Protein AF-A0A9N9WGA9-F1 (afdb_monomer_lite)

Sequence (135 aa):
MRETSQNHHNQNCAASVAQVKDRLATGAPFCASVHGLLTHLDLDEVDNITDQNEELRVRFADHTGELNARIPINVLEDALGCTAVELKAMSPETRAAVRWRVLLEQCSAKLAGTSPRLLVLTLRRASPADPIPLY

Structure (mmCIF, N/CA/C/O backbone):
data_AF-A0A9N9WGA9-F1
#
_entry.id   AF-A0A9N9WGA9-F1
#
loop_
_atom_site.group_PDB
_atom_site.id
_atom_site.type_symbol
_atom_site.label_atom_id
_atom_site.label_alt_id
_atom_site.label_comp_id
_atom_site.label_asym_id
_atom_site.label_entity_id
_atom_site.label_seq_id
_atom_site.pdbx_PDB_ins_code
_atom_site.Cartn_x
_atom_site.Cartn_y
_atom_site.Cartn_z
_atom_site.occupancy
_atom_site.B_iso_or_equiv
_atom_site.auth_seq_id
_atom_site.auth_comp_id
_atom_site.auth_asym_id
_atom_site.auth_atom_id
_atom_site.pdbx_PDB_model_num
ATOM 1 N N . MET A 1 1 ? 23.273 -38.347 -19.770 1.00 38.25 1 MET A N 1
ATOM 2 C CA . MET A 1 1 ? 22.965 -37.151 -20.591 1.00 38.25 1 MET A CA 1
ATOM 3 C C . MET A 1 1 ? 22.084 -36.242 -19.752 1.00 38.25 1 MET A C 1
ATOM 5 O O . MET A 1 1 ? 21.356 -36.753 -18.919 1.00 38.25 1 MET A O 1
ATOM 9 N N . ARG A 1 2 ? 22.297 -34.932 -19.874 1.00 37.72 2 ARG A N 1
ATOM 10 C CA . ARG A 1 2 ? 22.175 -33.916 -18.814 1.00 37.72 2 ARG A CA 1
ATOM 11 C C . ARG A 1 2 ? 20.755 -33.735 -18.263 1.00 37.72 2 ARG A C 1
ATOM 13 O O . ARG A 1 2 ? 19.828 -33.509 -19.032 1.00 37.72 2 ARG A O 1
ATOM 20 N N . GLU A 1 3 ? 20.652 -33.734 -16.936 1.00 34.34 3 GLU A N 1
ATOM 21 C CA . GLU A 1 3 ? 19.565 -33.115 -16.178 1.00 34.34 3 GLU A CA 1
ATOM 22 C C . GLU A 1 3 ? 19.639 -31.594 -16.370 1.00 34.34 3 GLU A C 1
ATOM 24 O O . GLU A 1 3 ? 20.635 -30.954 -16.027 1.00 34.34 3 GLU A O 1
ATOM 29 N N . THR A 1 4 ? 18.604 -31.001 -16.957 1.00 38.75 4 THR A N 1
ATOM 30 C CA . THR A 1 4 ? 18.417 -29.548 -16.978 1.00 38.75 4 THR A CA 1
ATOM 31 C C . THR A 1 4 ? 17.608 -29.146 -15.755 1.00 38.75 4 THR A C 1
ATOM 33 O O . THR A 1 4 ? 16.396 -28.957 -15.834 1.00 38.75 4 THR A O 1
ATOM 36 N N . SER A 1 5 ? 18.289 -29.004 -14.620 1.00 40.44 5 SER A N 1
ATOM 37 C CA . SER A 1 5 ? 17.771 -28.242 -13.486 1.00 40.44 5 SER A CA 1
ATOM 38 C C . SER A 1 5 ? 17.687 -26.775 -13.904 1.00 40.44 5 SER A C 1
ATOM 40 O O . SER A 1 5 ? 18.681 -26.048 -13.884 1.00 40.44 5 SER A O 1
ATOM 42 N N . GLN A 1 6 ? 16.502 -26.335 -14.330 1.00 38.22 6 GLN A N 1
ATOM 43 C CA . GLN A 1 6 ? 16.169 -24.915 -14.402 1.00 38.22 6 GLN A CA 1
ATOM 44 C C . GLN A 1 6 ? 16.109 -24.382 -12.968 1.00 38.22 6 GLN A C 1
ATOM 46 O O . GLN A 1 6 ? 15.070 -24.382 -12.313 1.00 38.22 6 GLN A O 1
ATOM 51 N N . ASN A 1 7 ? 17.268 -23.955 -12.472 1.00 32.81 7 ASN A N 1
ATOM 52 C CA . ASN A 1 7 ? 17.379 -23.132 -11.282 1.00 32.81 7 ASN A CA 1
ATOM 53 C C . ASN A 1 7 ? 16.633 -21.822 -11.548 1.00 32.81 7 ASN A C 1
ATOM 55 O O . ASN A 1 7 ? 17.176 -20.902 -12.161 1.00 32.81 7 ASN A O 1
ATOM 59 N N . HIS A 1 8 ? 15.389 -21.733 -11.077 1.00 34.59 8 HIS A N 1
ATOM 60 C CA . HIS A 1 8 ? 14.761 -20.452 -10.797 1.00 34.59 8 HIS A CA 1
ATOM 61 C C . HIS A 1 8 ? 15.656 -19.734 -9.787 1.00 34.59 8 HIS A C 1
ATOM 63 O O . HIS A 1 8 ? 15.631 -20.024 -8.592 1.00 34.59 8 HIS A O 1
ATOM 69 N N . HIS A 1 9 ? 16.484 -18.817 -10.279 1.00 35.38 9 HIS A N 1
ATOM 70 C CA . HIS A 1 9 ? 17.163 -17.839 -9.450 1.00 35.38 9 HIS A CA 1
ATOM 71 C C . HIS A 1 9 ? 16.064 -16.921 -8.900 1.00 35.38 9 HIS A C 1
ATOM 73 O O . HIS A 1 9 ? 15.729 -15.894 -9.484 1.00 35.38 9 HIS A O 1
ATOM 79 N N . ASN A 1 10 ? 15.418 -17.356 -7.815 1.00 41.75 10 ASN A N 1
ATOM 80 C CA . ASN A 1 10 ? 14.513 -16.548 -7.013 1.00 41.75 10 ASN A CA 1
ATOM 81 C C . ASN A 1 10 ? 15.381 -15.530 -6.271 1.00 41.75 10 ASN A C 1
ATOM 83 O O . ASN A 1 10 ? 15.692 -15.670 -5.089 1.00 41.75 10 ASN A O 1
ATOM 87 N N . GLN A 1 11 ? 15.903 -14.570 -7.028 1.00 43.34 11 GLN A N 1
ATOM 88 C CA . GLN A 1 11 ? 16.657 -13.463 -6.489 1.00 43.34 11 GLN A CA 1
ATOM 89 C C . GLN A 1 11 ? 15.628 -12.620 -5.745 1.00 43.34 11 GLN A C 1
ATOM 91 O O . GLN A 1 11 ? 14.854 -11.881 -6.347 1.00 43.34 11 GLN A O 1
ATOM 96 N N . ASN A 1 12 ? 15.590 -12.814 -4.428 1.00 52.00 12 ASN A N 1
ATOM 97 C CA . ASN A 1 12 ? 14.761 -12.122 -3.443 1.00 52.00 12 ASN A CA 1
ATOM 98 C C . ASN A 1 12 ? 14.981 -10.593 -3.427 1.00 52.00 12 ASN A C 1
ATOM 100 O O . ASN A 1 12 ? 14.734 -9.960 -2.413 1.00 52.00 12 ASN A O 1
ATOM 104 N N . CYS A 1 13 ? 15.476 -9.966 -4.489 1.00 66.62 13 CYS A N 1
ATOM 105 C CA . CYS A 1 13 ? 15.673 -8.528 -4.541 1.00 66.62 13 CYS A CA 1
ATOM 106 C C . CYS A 1 13 ? 14.311 -7.834 -4.623 1.00 66.62 13 CYS A C 1
ATOM 108 O O . CYS A 1 13 ? 13.487 -8.162 -5.482 1.00 66.62 13 CYS A O 1
ATOM 110 N N . ALA A 1 14 ? 14.072 -6.881 -3.721 1.00 81.81 14 ALA A N 1
ATOM 111 C CA . ALA A 1 14 ? 12.936 -5.988 -3.851 1.00 81.81 14 ALA A CA 1
ATOM 112 C C . ALA A 1 14 ? 13.049 -5.226 -5.181 1.00 81.81 14 ALA A C 1
ATOM 114 O O . ALA A 1 14 ? 14.110 -4.704 -5.522 1.00 81.81 14 ALA A O 1
ATOM 115 N N . ALA A 1 15 ? 11.959 -5.205 -5.939 1.00 89.56 15 ALA A N 1
ATOM 116 C CA . ALA A 1 15 ? 11.820 -4.401 -7.137 1.00 89.56 15 ALA A CA 1
ATOM 117 C C . ALA A 1 15 ? 11.490 -2.958 -6.748 1.00 89.56 15 ALA A C 1
ATOM 119 O O . ALA A 1 15 ? 10.776 -2.716 -5.769 1.00 89.56 15 ALA A O 1
ATOM 120 N N . SER A 1 16 ? 11.969 -2.008 -7.547 1.00 92.62 16 SER A N 1
ATOM 121 C CA . SER A 1 16 ? 11.534 -0.620 -7.428 1.00 92.62 16 SER A CA 1
ATOM 122 C C . SER A 1 16 ? 10.098 -0.441 -7.921 1.00 92.62 16 SER A C 1
ATOM 124 O O . SER A 1 16 ? 9.585 -1.235 -8.719 1.00 92.62 16 SER A O 1
ATOM 126 N N . VAL A 1 17 ? 9.440 0.636 -7.494 1.00 94.12 17 VAL A N 1
ATOM 127 C CA . VAL A 1 17 ? 8.102 0.993 -7.984 1.00 94.12 17 VAL A CA 1
ATOM 128 C C . VAL A 1 17 ? 8.087 1.145 -9.507 1.00 94.12 17 VAL A C 1
ATOM 130 O O . VAL A 1 17 ? 7.153 0.662 -10.152 1.00 94.12 17 VAL A O 1
ATOM 133 N N . ALA A 1 18 ? 9.115 1.758 -10.099 1.00 94.31 18 ALA A N 1
ATOM 134 C CA . ALA A 1 18 ? 9.238 1.882 -11.551 1.00 94.31 18 ALA A CA 1
ATOM 135 C C . ALA A 1 18 ? 9.281 0.509 -12.245 1.00 94.31 18 ALA A C 1
ATOM 137 O O . ALA A 1 18 ? 8.495 0.263 -13.156 1.00 94.31 18 ALA A O 1
ATOM 138 N N . GLN A 1 19 ? 10.092 -0.431 -11.748 1.00 93.94 19 GLN A N 1
ATOM 139 C CA . GLN A 1 19 ? 10.162 -1.786 -12.308 1.00 93.94 19 GLN A CA 1
ATOM 140 C C . GLN A 1 19 ? 8.821 -2.525 -12.215 1.00 93.94 19 GLN A C 1
ATOM 142 O O . GLN A 1 19 ? 8.448 -3.261 -13.130 1.00 93.94 19 GLN A O 1
ATOM 147 N N . VAL A 1 20 ? 8.079 -2.348 -11.117 1.00 94.69 20 VAL A N 1
ATOM 148 C CA . VAL A 1 20 ? 6.746 -2.951 -10.973 1.00 94.69 20 VAL A CA 1
ATOM 149 C C . VAL A 1 20 ? 5.751 -2.339 -11.958 1.00 94.69 20 VAL A C 1
ATOM 151 O O . VAL A 1 20 ? 4.961 -3.078 -12.546 1.00 94.69 20 VAL A O 1
ATOM 154 N N . LYS A 1 21 ? 5.799 -1.022 -12.186 1.00 94.62 21 LYS A N 1
ATOM 155 C CA . LYS A 1 21 ? 4.969 -0.358 -13.203 1.00 94.62 21 LYS A CA 1
ATOM 156 C C . LYS A 1 21 ? 5.273 -0.852 -14.608 1.00 94.62 21 LYS A C 1
ATOM 158 O O . LYS A 1 21 ? 4.335 -1.160 -15.338 1.00 94.62 21 LYS A O 1
ATOM 163 N N . ASP A 1 22 ? 6.549 -0.978 -14.957 1.00 94.25 22 ASP A N 1
ATOM 164 C CA . ASP A 1 22 ? 6.966 -1.474 -16.269 1.00 94.25 22 ASP A CA 1
ATOM 165 C C . ASP A 1 22 ? 6.449 -2.897 -16.494 1.00 94.25 22 ASP A C 1
ATOM 167 O O . ASP A 1 22 ? 5.837 -3.185 -17.522 1.00 94.25 22 ASP A O 1
ATOM 171 N N . ARG A 1 23 ? 6.596 -3.775 -15.491 1.00 93.94 23 ARG A N 1
ATOM 172 C CA . ARG A 1 23 ? 6.034 -5.135 -15.526 1.00 93.94 23 ARG A CA 1
ATOM 173 C C . ARG A 1 23 ? 4.516 -5.120 -15.664 1.00 93.94 23 ARG A C 1
ATOM 175 O O . ARG A 1 23 ? 3.983 -5.867 -16.480 1.00 93.94 23 ARG A O 1
ATOM 182 N N . LEU A 1 24 ? 3.816 -4.258 -14.928 1.00 93.88 24 LEU A N 1
ATOM 183 C CA . LEU A 1 24 ? 2.363 -4.127 -15.039 1.00 93.88 24 LEU A CA 1
ATOM 184 C C . LEU A 1 24 ? 1.935 -3.678 -16.441 1.00 93.88 24 LEU A C 1
ATOM 186 O O . LEU A 1 24 ? 0.957 -4.204 -16.968 1.00 93.88 24 LEU A O 1
ATOM 190 N N . ALA A 1 25 ? 2.690 -2.779 -17.074 1.00 93.62 25 ALA A N 1
ATOM 191 C CA . ALA A 1 25 ? 2.435 -2.334 -18.441 1.00 93.62 25 ALA A CA 1
ATOM 192 C C . ALA A 1 25 ? 2.598 -3.457 -19.482 1.00 93.62 25 ALA A C 1
ATOM 194 O O . ALA A 1 25 ? 1.931 -3.417 -20.514 1.00 93.62 25 ALA A O 1
ATOM 195 N N . THR A 1 26 ? 3.410 -4.489 -19.209 1.00 92.88 26 THR A N 1
ATOM 196 C CA . THR A 1 26 ? 3.525 -5.662 -20.103 1.00 92.88 26 THR A CA 1
ATOM 197 C C . THR A 1 26 ? 2.252 -6.510 -20.167 1.00 92.88 26 THR A C 1
ATOM 199 O O . THR A 1 26 ? 2.077 -7.281 -21.106 1.00 92.88 26 THR A O 1
ATOM 202 N N . GLY A 1 27 ? 1.371 -6.406 -19.165 1.00 89.56 27 GLY A N 1
ATOM 203 C CA . GLY A 1 27 ? 0.131 -7.179 -19.078 1.00 89.56 27 GLY A CA 1
ATOM 204 C C . GLY A 1 27 ? 0.291 -8.638 -18.636 1.00 89.56 27 GLY A C 1
ATOM 205 O O . GLY A 1 27 ? -0.708 -9.264 -18.285 1.00 89.56 27 GLY A O 1
ATOM 206 N N . ALA A 1 28 ? 1.511 -9.181 -18.592 1.00 91.94 28 ALA A N 1
ATOM 207 C CA . ALA A 1 28 ? 1.751 -10.541 -18.121 1.00 91.94 28 ALA A CA 1
ATOM 208 C C . ALA A 1 28 ? 1.564 -10.646 -16.593 1.00 91.94 28 ALA A C 1
ATOM 210 O O . ALA A 1 28 ? 1.974 -9.732 -15.874 1.00 91.94 28 ALA A O 1
ATOM 211 N N . PRO A 1 29 ? 0.990 -11.745 -16.067 1.00 94.75 29 PRO A N 1
ATOM 212 C CA . PRO A 1 29 ? 0.939 -11.983 -14.630 1.00 94.75 29 PRO A CA 1
ATOM 213 C C . PRO A 1 29 ? 2.339 -12.085 -14.018 1.00 94.75 29 PRO A C 1
ATOM 215 O O . PRO A 1 29 ? 3.219 -12.748 -14.570 1.00 94.75 29 PRO A O 1
ATOM 218 N N . PHE A 1 30 ? 2.546 -11.469 -12.857 1.00 94.69 30 PHE A N 1
ATOM 219 C CA . PHE A 1 30 ? 3.822 -11.538 -12.146 1.00 94.69 30 PHE A CA 1
ATOM 220 C C . PHE A 1 30 ? 3.649 -11.446 -10.632 1.00 94.69 30 PHE A C 1
ATOM 222 O O . PHE A 1 30 ? 2.634 -10.968 -10.124 1.00 94.69 30 PHE A O 1
ATOM 229 N N . CYS A 1 31 ? 4.697 -11.844 -9.916 1.00 95.06 31 CYS A N 1
ATOM 230 C CA . CYS A 1 31 ? 4.875 -11.520 -8.508 1.00 95.06 31 CYS A CA 1
ATOM 231 C C . CYS A 1 31 ? 6.110 -10.634 -8.334 1.00 95.06 31 CYS A C 1
ATOM 233 O O . CYS A 1 31 ? 7.100 -10.773 -9.057 1.00 95.06 31 CYS A O 1
ATOM 235 N N . ALA A 1 32 ? 6.054 -9.713 -7.379 1.00 93.38 32 ALA A N 1
ATOM 236 C CA . ALA A 1 32 ? 7.180 -8.864 -7.015 1.00 93.38 32 ALA A CA 1
ATOM 237 C C . ALA A 1 32 ? 7.155 -8.571 -5.517 1.00 93.38 32 ALA A C 1
ATOM 239 O O . ALA A 1 32 ? 6.089 -8.524 -4.910 1.00 93.38 32 ALA A O 1
ATOM 240 N N . SER A 1 33 ? 8.323 -8.340 -4.933 1.00 93.06 33 SER A N 1
ATOM 241 C CA . SER A 1 33 ? 8.433 -7.736 -3.606 1.00 93.06 33 SER A CA 1
ATOM 242 C C . SER A 1 33 ? 8.811 -6.273 -3.786 1.00 93.06 33 SER A C 1
ATOM 244 O O . SER A 1 33 ? 9.669 -5.986 -4.612 1.00 93.06 33 SER A O 1
ATOM 246 N N . VAL A 1 34 ? 8.205 -5.362 -3.033 1.00 91.94 34 VAL A N 1
ATOM 247 C CA . VAL A 1 34 ? 8.560 -3.938 -3.009 1.00 91.94 34 VAL A CA 1
ATOM 248 C C . VAL A 1 34 ? 8.952 -3.567 -1.591 1.00 91.94 34 VAL A C 1
ATOM 250 O O . VAL A 1 34 ? 8.266 -3.931 -0.636 1.00 91.94 34 VAL A O 1
ATOM 253 N N . HIS A 1 35 ? 10.045 -2.821 -1.471 1.00 92.00 35 HIS A N 1
ATOM 254 C CA . HIS A 1 35 ? 10.434 -2.145 -0.241 1.00 92.00 35 HIS A CA 1
ATOM 255 C C . HIS A 1 35 ? 10.179 -0.655 -0.442 1.00 92.00 35 HIS A C 1
ATOM 257 O O . HIS A 1 35 ? 10.755 -0.047 -1.340 1.00 92.00 35 HIS A O 1
ATOM 263 N N . GLY A 1 36 ? 9.305 -0.063 0.364 1.00 92.19 36 GLY A N 1
ATOM 264 C CA . GLY A 1 36 ? 8.909 1.332 0.188 1.00 92.19 36 GLY A CA 1
ATOM 265 C C . GLY A 1 36 ? 8.131 1.878 1.374 1.00 92.19 36 GLY A C 1
ATOM 266 O O . GLY A 1 36 ? 7.986 1.218 2.398 1.00 92.19 36 GLY A O 1
ATOM 267 N N . LEU A 1 37 ? 7.632 3.097 1.245 1.00 94.62 37 LEU A N 1
ATOM 268 C CA . LEU A 1 37 ? 6.763 3.744 2.219 1.00 94.62 37 LEU A CA 1
ATOM 269 C C . LEU A 1 37 ? 5.304 3.452 1.889 1.00 94.62 37 LEU A C 1
ATOM 271 O O . LEU A 1 37 ? 4.901 3.579 0.733 1.00 94.62 37 LEU A O 1
ATOM 275 N N . LEU A 1 38 ? 4.494 3.135 2.897 1.00 95.06 38 LEU A N 1
ATOM 276 C CA . LEU A 1 38 ? 3.040 3.164 2.752 1.00 95.06 38 LEU A CA 1
ATOM 277 C C . LEU A 1 38 ? 2.574 4.624 2.836 1.00 95.06 38 LEU A C 1
ATOM 279 O O . LEU A 1 38 ? 2.605 5.231 3.903 1.00 95.06 38 LEU A O 1
ATOM 283 N N . THR A 1 39 ? 2.169 5.215 1.715 1.00 95.38 39 THR A N 1
ATOM 284 C CA . THR A 1 39 ? 1.784 6.637 1.638 1.00 95.38 39 THR A CA 1
ATOM 285 C C . THR A 1 39 ? 0.278 6.859 1.671 1.00 95.38 39 THR A C 1
ATOM 287 O O . THR A 1 39 ? -0.173 7.969 1.942 1.00 95.38 39 THR A O 1
ATOM 290 N N . HIS A 1 40 ? -0.511 5.811 1.433 1.00 95.44 40 HIS A N 1
ATOM 291 C CA . HIS A 1 40 ? -1.966 5.860 1.527 1.00 95.44 40 HIS A CA 1
ATOM 292 C C . HIS A 1 40 ? -2.531 4.524 2.002 1.00 95.44 40 HIS A C 1
ATOM 294 O O . HIS A 1 40 ? -2.130 3.471 1.502 1.00 95.44 40 HIS A O 1
ATOM 300 N N . LEU A 1 41 ? -3.517 4.588 2.895 1.00 94.25 41 LEU A N 1
ATOM 301 C CA . LEU A 1 41 ? -4.335 3.462 3.334 1.00 94.25 41 LEU A CA 1
ATOM 302 C C . LEU A 1 41 ? -5.755 3.967 3.612 1.00 94.25 41 LEU A C 1
ATOM 304 O O . LEU A 1 41 ? -5.959 4.789 4.509 1.00 94.25 41 LEU A O 1
ATOM 308 N N . ASP A 1 42 ? -6.716 3.480 2.833 1.00 91.06 42 ASP A N 1
ATOM 309 C CA . ASP A 1 42 ? -8.103 3.945 2.865 1.00 91.06 42 ASP A CA 1
ATOM 310 C C . ASP A 1 42 ? -8.937 3.254 3.956 1.00 91.06 42 ASP A C 1
ATOM 312 O O . ASP A 1 42 ? -9.823 2.455 3.671 1.00 91.06 42 ASP A O 1
ATOM 316 N N . LEU A 1 43 ? -8.624 3.514 5.232 1.00 89.56 43 LEU A N 1
ATOM 317 C CA . LEU A 1 43 ? -9.396 2.945 6.349 1.00 89.56 43 LEU A CA 1
ATOM 318 C C . LEU A 1 43 ? -10.810 3.528 6.480 1.00 89.56 43 LEU A C 1
ATOM 320 O O . LEU A 1 43 ? -11.598 3.007 7.263 1.00 89.56 43 LEU A O 1
ATOM 324 N N . ASP A 1 44 ? -11.144 4.591 5.753 1.00 85.56 44 ASP A N 1
ATOM 325 C CA . ASP A 1 44 ? -12.480 5.188 5.805 1.00 85.56 44 ASP A CA 1
ATOM 326 C C . ASP A 1 44 ? -13.495 4.338 5.017 1.00 85.56 44 ASP A C 1
ATOM 328 O O . ASP A 1 44 ? -14.672 4.284 5.368 1.00 85.56 44 ASP A O 1
ATOM 332 N N . GLU A 1 45 ? -13.028 3.566 4.030 1.00 86.62 45 GLU A N 1
ATOM 333 C 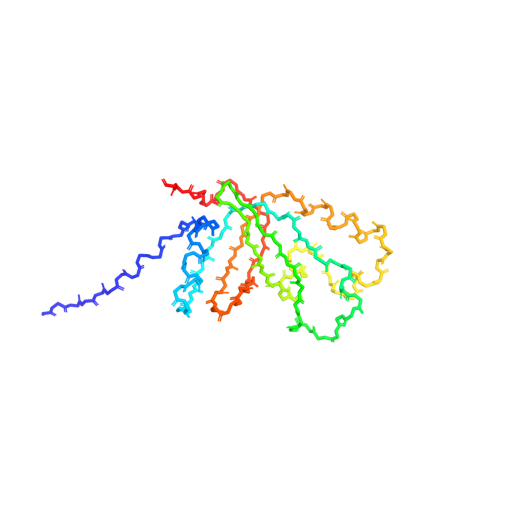CA . GLU A 1 45 ? -13.829 2.553 3.334 1.00 86.62 45 GLU A CA 1
ATOM 334 C C . GLU A 1 45 ? -14.111 1.302 4.197 1.00 86.62 45 GLU A C 1
ATOM 336 O O . GLU A 1 45 ? -14.912 0.459 3.789 1.00 86.62 45 GLU A O 1
ATOM 341 N N . 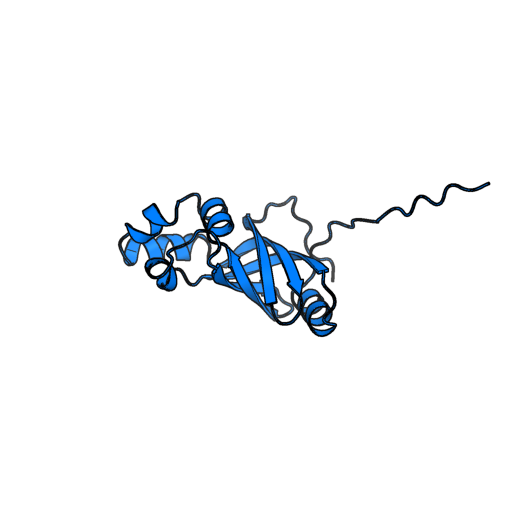VAL A 1 46 ? -13.517 1.171 5.399 1.00 86.81 46 VAL A N 1
ATOM 342 C CA . VAL A 1 46 ? -13.640 -0.052 6.218 1.00 86.81 46 VAL A CA 1
ATOM 343 C C . VAL A 1 46 ? -15.080 -0.344 6.642 1.00 86.81 46 VAL A C 1
ATOM 345 O O . VAL A 1 46 ? -15.482 -1.503 6.756 1.00 86.81 46 VAL A O 1
ATOM 348 N N . ASP A 1 47 ? -15.874 0.707 6.845 1.00 85.25 47 ASP A N 1
ATOM 349 C CA . ASP A 1 47 ? -17.258 0.602 7.304 1.00 85.25 47 ASP A CA 1
ATOM 350 C C . ASP A 1 47 ? -18.174 -0.014 6.227 1.00 85.25 47 ASP A C 1
ATOM 352 O O . ASP A 1 47 ? -19.210 -0.589 6.558 1.00 85.25 47 ASP A O 1
ATOM 356 N N . ASN A 1 48 ? -17.760 0.028 4.953 1.00 85.31 48 ASN A N 1
ATOM 357 C CA . ASN A 1 48 ? -18.505 -0.532 3.820 1.00 85.31 48 ASN A CA 1
ATOM 358 C C . ASN A 1 48 ? -18.208 -2.017 3.559 1.00 85.31 48 ASN A C 1
ATOM 360 O O . ASN A 1 48 ? -18.905 -2.638 2.761 1.00 85.31 48 ASN A O 1
ATOM 364 N N . ILE A 1 49 ? -17.194 -2.585 4.219 1.00 83.44 49 ILE A N 1
ATOM 365 C CA . ILE A 1 49 ? -16.774 -3.970 3.995 1.00 83.44 49 ILE A CA 1
ATOM 366 C C . ILE A 1 49 ? -17.820 -4.931 4.553 1.00 83.44 49 ILE A C 1
ATOM 368 O O . ILE A 1 49 ? -18.242 -4.812 5.702 1.00 83.44 49 ILE A O 1
ATOM 372 N N . THR A 1 50 ? -18.159 -5.965 3.805 1.00 82.50 50 THR A N 1
ATOM 373 C CA . THR A 1 50 ? -19.055 -7.053 4.217 1.00 82.50 50 THR A CA 1
ATOM 374 C C . THR A 1 50 ? -18.411 -8.437 4.117 1.00 82.50 50 THR A C 1
ATOM 376 O O . THR A 1 50 ? -18.798 -9.325 4.875 1.00 82.50 50 THR A O 1
ATOM 379 N N . ASP A 1 51 ? -17.395 -8.603 3.265 1.00 80.69 51 ASP A N 1
ATOM 380 C CA . ASP A 1 51 ? -16.670 -9.860 3.037 1.00 80.69 51 ASP A CA 1
ATOM 381 C C . ASP A 1 51 ? -15.150 -9.700 3.266 1.00 80.69 51 ASP A C 1
ATOM 383 O O . ASP A 1 51 ? -14.574 -8.641 3.021 1.00 80.69 51 ASP A O 1
ATOM 387 N N . GLN A 1 52 ? -14.472 -10.757 3.727 1.00 75.25 52 GLN A N 1
ATOM 388 C CA . GLN A 1 52 ? -13.017 -10.747 3.958 1.00 75.25 52 GLN A CA 1
ATOM 389 C C . GLN A 1 52 ? -12.186 -10.711 2.663 1.00 75.25 52 GLN A C 1
ATOM 391 O O . GLN A 1 52 ? -11.004 -10.369 2.705 1.00 75.25 52 GLN A O 1
ATOM 396 N N . ASN A 1 53 ? -12.793 -11.042 1.520 1.00 77.56 53 ASN A N 1
ATOM 397 C CA . ASN A 1 53 ? -12.187 -10.930 0.193 1.00 77.56 53 ASN A CA 1
ATOM 398 C C . ASN A 1 53 ? -12.322 -9.527 -0.408 1.00 77.56 53 ASN A C 1
ATOM 400 O O . ASN A 1 53 ? -11.825 -9.289 -1.512 1.00 77.56 53 ASN A O 1
ATOM 404 N N . GLU A 1 54 ? -13.010 -8.604 0.267 1.00 90.44 54 GLU A N 1
ATOM 405 C CA . GLU A 1 54 ? -12.995 -7.210 -0.151 1.00 90.44 54 GLU A CA 1
ATOM 406 C C . GLU A 1 54 ? -11.599 -6.613 0.009 1.00 90.44 54 GLU A C 1
ATOM 408 O O . GLU A 1 54 ? -10.699 -7.159 0.651 1.00 90.44 54 GLU A O 1
ATOM 413 N N . GLU A 1 55 ? -11.397 -5.479 -0.644 1.00 94.00 55 GLU A N 1
ATOM 414 C CA . GLU A 1 55 ? -10.089 -4.861 -0.735 1.00 94.00 55 GLU A CA 1
ATOM 415 C C . GLU A 1 55 ? -10.185 -3.372 -0.470 1.00 94.00 55 GLU A C 1
ATOM 417 O O . GLU A 1 55 ? -11.140 -2.718 -0.890 1.00 94.00 55 GLU A O 1
ATOM 422 N N . LEU A 1 56 ? -9.134 -2.816 0.119 1.00 94.69 56 LEU A N 1
ATOM 423 C CA . LEU A 1 56 ? -8.971 -1.378 0.286 1.00 94.69 56 LEU A CA 1
ATOM 424 C C . LEU A 1 56 ? -7.895 -0.836 -0.645 1.00 94.69 56 LEU A C 1
ATOM 426 O O . LEU A 1 56 ? -6.999 -1.549 -1.100 1.00 94.69 56 LEU A O 1
ATOM 430 N N . ARG A 1 57 ? -7.994 0.454 -0.972 1.00 95.12 57 ARG A N 1
ATOM 431 C CA . ARG A 1 57 ? -6.960 1.158 -1.739 1.00 95.12 57 ARG A CA 1
ATOM 432 C C . ARG A 1 57 ? -5.757 1.439 -0.847 1.00 95.12 57 ARG A C 1
ATOM 434 O O . ARG A 1 57 ? -5.874 2.067 0.205 1.00 95.12 57 ARG A O 1
ATOM 441 N N . VAL A 1 58 ? -4.584 1.056 -1.335 1.00 96.06 58 VAL A N 1
ATOM 442 C CA . VAL A 1 58 ? -3.299 1.420 -0.739 1.00 96.06 58 VAL A CA 1
ATOM 443 C C . VAL A 1 58 ? -2.373 2.016 -1.780 1.00 96.06 58 VAL A C 1
ATOM 445 O O . VAL A 1 58 ? -2.505 1.762 -2.981 1.00 96.06 58 VAL A O 1
ATOM 448 N N . ARG A 1 59 ? -1.419 2.812 -1.305 1.00 96.81 59 ARG A N 1
ATOM 449 C CA . ARG A 1 59 ? -0.361 3.361 -2.142 1.00 96.81 59 ARG A CA 1
ATOM 450 C C . ARG A 1 59 ? 0.985 3.172 -1.483 1.00 96.81 59 ARG A C 1
ATOM 452 O O . ARG A 1 59 ? 1.157 3.507 -0.313 1.00 96.81 59 ARG A O 1
ATOM 459 N N . PHE A 1 60 ? 1.919 2.663 -2.267 1.00 95.62 60 PHE A N 1
ATOM 460 C CA . PHE A 1 60 ? 3.319 2.563 -1.897 1.00 95.62 60 PHE A CA 1
ATOM 461 C C . PHE A 1 60 ? 4.112 3.634 -2.633 1.00 95.62 60 PHE A C 1
ATOM 463 O O . PHE A 1 60 ? 3.766 3.985 -3.760 1.00 95.62 60 PHE A O 1
ATOM 470 N N . ALA A 1 61 ? 5.182 4.130 -2.032 1.00 95.50 61 ALA A N 1
ATOM 471 C CA . ALA A 1 61 ? 6.133 4.990 -2.711 1.00 95.50 61 ALA A CA 1
ATOM 472 C C . ALA A 1 61 ? 7.563 4.574 -2.385 1.00 95.50 61 ALA A C 1
ATOM 474 O O . ALA A 1 61 ? 7.890 4.269 -1.241 1.00 95.50 61 ALA A O 1
ATOM 475 N N . ASP A 1 62 ? 8.423 4.608 -3.388 1.00 92.50 62 ASP A N 1
ATOM 476 C CA . ASP A 1 62 ? 9.866 4.667 -3.202 1.00 92.50 62 ASP A CA 1
ATOM 477 C C . ASP A 1 62 ? 10.398 5.894 -3.961 1.00 92.50 62 ASP A C 1
ATOM 479 O O . ASP A 1 62 ? 9.629 6.716 -4.467 1.00 92.50 62 ASP A O 1
ATOM 483 N N . HIS A 1 63 ? 11.714 6.053 -4.060 1.00 91.12 63 HIS A N 1
ATOM 484 C CA . HIS A 1 63 ? 12.281 7.196 -4.779 1.00 91.12 63 HIS A CA 1
ATOM 485 C C . HIS A 1 63 ? 12.119 7.129 -6.308 1.00 91.12 63 HIS A C 1
ATOM 487 O O . HIS A 1 63 ? 12.467 8.083 -6.998 1.00 91.12 63 HIS A O 1
ATOM 493 N N . THR A 1 64 ? 11.611 6.020 -6.848 1.00 93.94 64 THR A N 1
ATOM 494 C CA . THR A 1 64 ? 11.308 5.845 -8.276 1.00 93.94 64 THR A CA 1
ATOM 495 C C . THR A 1 64 ? 9.845 6.147 -8.610 1.00 93.94 64 THR A C 1
ATOM 497 O O . THR A 1 64 ? 9.483 6.218 -9.785 1.00 93.94 64 THR A O 1
ATOM 500 N N . GLY A 1 65 ? 8.996 6.375 -7.601 1.00 94.50 65 GLY A N 1
ATOM 501 C CA . GLY A 1 65 ? 7.646 6.910 -7.762 1.00 94.50 65 GLY A CA 1
ATOM 502 C C . GLY A 1 65 ? 6.609 6.240 -6.861 1.00 94.50 65 GLY A C 1
ATOM 503 O O . GLY A 1 65 ? 6.935 5.596 -5.870 1.00 94.50 65 GLY A O 1
ATOM 504 N N . GLU A 1 66 ? 5.331 6.384 -7.229 1.00 96.44 66 GLU A N 1
ATOM 505 C CA . GLU A 1 66 ? 4.191 5.856 -6.460 1.00 96.44 66 GLU A CA 1
ATOM 506 C C . GLU A 1 66 ? 3.471 4.696 -7.151 1.00 96.44 66 GLU A C 1
ATOM 508 O O . GLU A 1 66 ? 3.247 4.742 -8.359 1.00 96.44 66 GLU A O 1
ATOM 513 N N . LEU A 1 67 ? 3.022 3.702 -6.392 1.00 95.56 67 LEU A N 1
ATOM 514 C CA . LEU A 1 67 ? 2.325 2.514 -6.868 1.00 95.56 67 LEU A CA 1
ATOM 515 C C . LEU A 1 67 ? 0.970 2.370 -6.174 1.00 95.56 67 LEU A C 1
ATOM 517 O O . LEU A 1 67 ? 0.917 2.186 -4.960 1.00 95.56 67 LEU A O 1
ATOM 521 N N . ASN A 1 68 ? -0.119 2.410 -6.941 1.00 96.94 68 ASN A N 1
ATOM 522 C CA . ASN A 1 68 ? -1.448 2.083 -6.424 1.00 96.94 68 ASN A CA 1
ATOM 523 C C . ASN A 1 68 ? -1.645 0.565 -6.419 1.00 96.94 68 ASN A C 1
ATOM 525 O O . ASN A 1 68 ? -1.340 -0.105 -7.405 1.00 96.94 68 ASN A O 1
ATOM 529 N N . ALA A 1 69 ? -2.195 0.039 -5.330 1.00 96.75 69 ALA A N 1
ATOM 530 C CA . ALA A 1 69 ? -2.544 -1.366 -5.197 1.00 96.75 69 ALA A CA 1
ATOM 531 C C . ALA A 1 69 ? -3.825 -1.532 -4.369 1.00 96.75 69 ALA A C 1
ATOM 533 O O . ALA A 1 69 ? -4.389 -0.575 -3.826 1.00 96.75 69 ALA A O 1
ATOM 534 N N . ARG A 1 70 ? -4.296 -2.771 -4.303 1.00 96.50 70 ARG A N 1
ATOM 535 C CA . ARG A 1 70 ? -5.440 -3.187 -3.505 1.00 96.50 70 ARG A CA 1
ATOM 536 C C . ARG A 1 70 ? -4.975 -4.172 -2.441 1.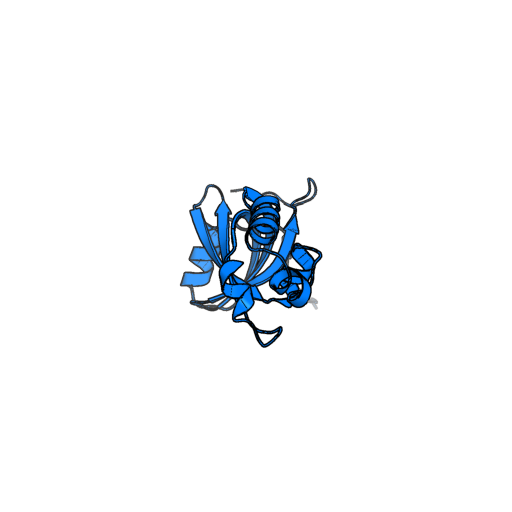00 96.50 70 ARG A C 1
ATOM 538 O O . ARG A 1 70 ? -4.245 -5.109 -2.759 1.00 96.50 70 ARG A O 1
ATOM 545 N N . ILE A 1 71 ? -5.348 -3.929 -1.190 1.00 95.81 71 ILE A N 1
ATOM 546 C CA . ILE A 1 71 ? -5.026 -4.806 -0.063 1.00 95.81 71 ILE A CA 1
ATOM 547 C C . ILE A 1 71 ? -6.286 -5.559 0.365 1.00 95.81 71 ILE A C 1
ATOM 549 O O . ILE A 1 71 ? -7.264 -4.905 0.725 1.00 95.81 71 ILE A O 1
ATOM 553 N N . PRO A 1 72 ? -6.294 -6.899 0.306 1.00 95.31 72 PRO A N 1
ATOM 554 C CA . PRO A 1 72 ? -7.360 -7.708 0.883 1.00 95.31 72 PRO A CA 1
ATOM 555 C C . PRO A 1 72 ? -7.488 -7.480 2.392 1.00 95.31 72 PRO A C 1
ATOM 557 O O . PRO A 1 72 ? -6.489 -7.210 3.065 1.00 95.31 72 PRO A O 1
ATOM 560 N N . ILE A 1 73 ? -8.699 -7.605 2.935 1.00 94.38 73 ILE A N 1
ATOM 561 C CA . ILE A 1 73 ? -8.947 -7.318 4.356 1.00 94.38 73 ILE A CA 1
ATOM 562 C C . ILE A 1 73 ? -8.168 -8.247 5.273 1.00 94.38 73 ILE A C 1
ATOM 564 O O . ILE A 1 73 ? -7.534 -7.761 6.201 1.00 94.38 73 ILE A O 1
ATOM 568 N N . ASN A 1 74 ? -8.119 -9.544 4.982 1.00 93.88 74 ASN A N 1
ATOM 569 C CA . ASN A 1 74 ? -7.325 -10.485 5.775 1.00 93.88 74 ASN A CA 1
ATOM 570 C C . ASN A 1 74 ? -5.834 -10.089 5.849 1.00 93.88 74 ASN A C 1
ATOM 572 O O . ASN A 1 74 ? -5.226 -10.136 6.913 1.00 93.88 74 ASN A O 1
ATOM 576 N N . VAL A 1 75 ? -5.251 -9.620 4.740 1.00 95.12 75 VAL A N 1
ATOM 577 C CA . VAL A 1 75 ? -3.856 -9.143 4.703 1.00 95.12 75 VAL A CA 1
ATOM 578 C C . VAL A 1 75 ? -3.687 -7.847 5.501 1.00 95.12 75 VAL A C 1
ATOM 580 O O . VAL A 1 75 ? -2.644 -7.627 6.119 1.00 95.12 75 VAL A O 1
ATOM 583 N N . LEU A 1 76 ? -4.694 -6.972 5.490 1.00 94.44 76 LEU A N 1
ATOM 584 C CA . LEU A 1 76 ? -4.703 -5.754 6.295 1.00 94.44 76 LEU A CA 1
ATOM 585 C C . LEU A 1 76 ? -4.791 -6.064 7.794 1.00 94.44 76 LEU A C 1
ATOM 587 O O . LEU A 1 76 ? -4.071 -5.445 8.577 1.00 94.44 76 LEU A O 1
ATOM 591 N N . GLU A 1 77 ? -5.648 -7.007 8.184 1.00 93.81 77 GLU A N 1
ATOM 592 C CA . GLU A 1 77 ? -5.812 -7.440 9.573 1.00 93.81 77 GLU A CA 1
ATOM 593 C C . GLU A 1 77 ? -4.488 -7.968 10.136 1.00 93.81 77 GLU A C 1
ATOM 595 O O . GLU A 1 77 ? -4.050 -7.524 11.200 1.00 93.81 77 GLU A O 1
ATOM 600 N N . ASP A 1 78 ? -3.800 -8.821 9.370 1.00 93.50 78 ASP A N 1
ATOM 601 C CA . ASP A 1 78 ? -2.468 -9.331 9.704 1.00 93.50 78 ASP A CA 1
ATOM 602 C C . ASP A 1 78 ? -1.436 -8.201 9.855 1.00 93.50 78 ASP A C 1
ATOM 604 O O . ASP A 1 78 ? -0.614 -8.210 10.774 1.00 93.50 78 ASP A O 1
ATOM 608 N N . ALA A 1 79 ? -1.473 -7.204 8.965 1.00 92.75 79 ALA A N 1
ATOM 609 C CA . ALA A 1 79 ? -0.527 -6.091 8.974 1.00 92.75 79 ALA A CA 1
ATOM 610 C C . ALA A 1 79 ? -0.742 -5.125 10.152 1.00 92.75 79 ALA A C 1
ATOM 612 O O . ALA A 1 79 ? 0.224 -4.564 10.676 1.00 92.75 79 ALA A O 1
ATOM 613 N N . LEU A 1 80 ? -1.997 -4.910 10.559 1.00 92.31 80 LEU A N 1
ATOM 614 C CA . LEU A 1 80 ? -2.358 -4.001 11.650 1.00 92.31 80 LEU A CA 1
ATOM 615 C C . LEU A 1 80 ? -2.405 -4.694 13.019 1.00 92.31 80 LEU A C 1
ATOM 617 O O . LEU A 1 80 ? -2.311 -4.014 14.045 1.00 92.31 80 LEU A O 1
ATOM 621 N N . GLY A 1 81 ? -2.540 -6.022 13.045 1.00 92.38 81 GLY A N 1
ATOM 622 C CA . GLY A 1 81 ? -2.757 -6.800 14.263 1.00 92.38 81 GLY A CA 1
ATOM 623 C C . GLY A 1 81 ? -4.133 -6.557 14.891 1.00 92.38 81 GLY A C 1
ATOM 624 O O . GLY A 1 81 ? -4.258 -6.607 16.112 1.00 92.38 81 GLY A O 1
ATOM 625 N N . CYS A 1 82 ? -5.140 -6.235 14.076 1.00 92.50 82 CYS A N 1
ATOM 626 C CA . CYS A 1 82 ? -6.523 -6.022 14.505 1.00 92.50 82 CYS A CA 1
ATOM 627 C C . CYS A 1 82 ? -7.490 -6.442 13.396 1.00 92.50 82 CYS A C 1
ATOM 629 O O . CYS A 1 82 ? -7.196 -6.275 12.216 1.00 92.50 82 CYS A O 1
ATOM 631 N N . THR A 1 83 ? -8.637 -6.984 13.779 1.00 92.75 83 THR A N 1
ATOM 632 C CA . THR A 1 83 ? -9.683 -7.451 12.866 1.00 92.75 83 THR A CA 1
ATOM 633 C C . THR A 1 83 ? -10.467 -6.287 12.252 1.00 92.75 83 THR A C 1
ATOM 635 O O . THR A 1 83 ? -10.550 -5.191 12.809 1.00 92.75 83 THR A O 1
ATOM 638 N N . ALA A 1 84 ? -11.139 -6.527 11.130 1.00 91.44 84 ALA A N 1
ATOM 639 C CA . ALA A 1 84 ? -12.042 -5.579 10.493 1.00 91.44 84 ALA A CA 1
ATOM 640 C C . ALA A 1 84 ? -13.222 -5.216 11.402 1.00 91.44 84 ALA A C 1
ATOM 642 O O . ALA A 1 84 ? -13.697 -4.084 11.376 1.00 91.44 84 ALA A O 1
ATOM 643 N N . VAL A 1 85 ? -13.682 -6.158 12.234 1.00 91.88 85 VAL A N 1
ATOM 644 C CA . VAL A 1 85 ? -14.726 -5.903 13.238 1.00 91.88 85 VAL A CA 1
ATOM 645 C C . VAL A 1 85 ? -14.227 -4.911 14.287 1.00 91.88 85 VAL A C 1
ATOM 647 O O . VAL A 1 85 ? -14.931 -3.953 14.602 1.00 91.88 85 VAL A O 1
ATOM 650 N N . GLU A 1 86 ? -12.999 -5.084 14.781 1.00 93.56 86 GLU A N 1
ATOM 651 C CA . GLU A 1 86 ? -12.378 -4.136 15.710 1.00 93.56 86 GLU A CA 1
ATOM 652 C C . GLU A 1 86 ? -12.171 -2.766 15.055 1.00 93.56 86 GLU A C 1
ATOM 654 O O . GLU A 1 86 ? -12.522 -1.753 15.654 1.00 93.56 86 GLU A O 1
ATOM 659 N N . LEU A 1 87 ? -11.688 -2.716 13.808 1.00 91.75 87 LEU A N 1
ATOM 660 C CA . LEU A 1 87 ? -11.496 -1.466 13.057 1.00 91.75 87 LEU A CA 1
ATOM 661 C C . LEU A 1 87 ? -12.798 -0.681 12.838 1.00 91.75 87 LEU A C 1
ATOM 663 O O . LEU A 1 87 ? -12.784 0.551 12.875 1.00 91.75 87 LEU A O 1
ATOM 667 N N . LYS A 1 88 ? -13.920 -1.373 12.624 1.00 91.88 88 LYS A N 1
ATOM 668 C CA . LYS A 1 88 ? -15.255 -0.760 12.508 1.00 91.88 88 LYS A CA 1
ATOM 669 C C . LYS A 1 88 ? -15.794 -0.263 13.844 1.00 91.88 88 LYS A C 1
ATOM 671 O O . LYS A 1 88 ? -16.511 0.728 13.892 1.00 91.88 88 LYS A O 1
ATOM 676 N N . ALA A 1 89 ? -15.464 -0.957 14.931 1.00 93.44 89 ALA A N 1
ATOM 677 C CA . ALA A 1 89 ? -15.871 -0.564 16.276 1.00 93.44 89 ALA A CA 1
ATOM 678 C C . ALA A 1 89 ? -15.056 0.624 16.826 1.00 93.44 89 ALA A C 1
ATOM 680 O O . ALA A 1 89 ? -15.468 1.251 17.803 1.00 93.44 89 ALA A O 1
ATOM 681 N N . MET A 1 90 ? -13.902 0.940 16.225 1.00 93.75 90 MET A N 1
ATOM 682 C CA . MET A 1 90 ? -13.085 2.094 16.601 1.00 93.75 90 MET A CA 1
ATOM 683 C C . MET A 1 90 ? -13.781 3.414 16.268 1.00 93.75 90 MET A C 1
ATOM 685 O O . MET A 1 90 ? -14.412 3.570 15.224 1.00 93.75 90 MET A O 1
ATOM 689 N N . SER A 1 91 ? -13.582 4.416 17.126 1.00 93.31 91 SER A N 1
ATOM 690 C CA . SER A 1 91 ? -13.938 5.786 16.764 1.00 93.31 91 SER A CA 1
ATOM 691 C C . SER A 1 91 ? -13.101 6.254 15.559 1.00 93.31 91 SER A C 1
ATOM 693 O O . SER A 1 91 ? -11.975 5.772 15.367 1.00 93.31 91 SER A O 1
ATOM 695 N N . PRO A 1 92 ? -13.583 7.236 14.774 1.00 90.88 92 PRO A N 1
ATOM 696 C CA . PRO A 1 92 ? -12.817 7.801 13.663 1.00 90.88 92 PRO A CA 1
ATOM 697 C C . PRO A 1 92 ? -11.422 8.289 14.079 1.00 90.88 92 PRO A C 1
ATOM 699 O O . PRO A 1 92 ? -10.457 8.121 13.339 1.00 90.88 92 PRO A O 1
ATOM 702 N N . GLU A 1 93 ? -11.290 8.835 15.290 1.00 92.44 93 GLU A N 1
ATOM 703 C CA . GLU A 1 93 ? -10.013 9.293 15.846 1.00 92.44 93 GLU A CA 1
ATOM 704 C C . GLU A 1 93 ? -9.052 8.132 16.125 1.00 92.44 93 GLU A C 1
ATOM 706 O O . GLU A 1 93 ? -7.880 8.187 15.750 1.00 92.44 93 GLU A O 1
ATOM 711 N N . THR A 1 94 ? -9.539 7.050 16.743 1.00 93.56 94 THR A N 1
ATOM 712 C CA . THR A 1 94 ? -8.725 5.854 16.998 1.00 93.56 94 THR A CA 1
ATOM 713 C C . THR A 1 94 ? -8.312 5.185 15.689 1.00 93.56 94 THR A C 1
ATOM 715 O O . THR A 1 94 ? -7.147 4.822 15.523 1.00 93.56 94 THR A O 1
ATOM 718 N N . ARG A 1 95 ? -9.223 5.095 14.717 1.00 93.00 95 ARG A N 1
ATOM 719 C CA . ARG A 1 95 ? -8.927 4.559 13.385 1.00 93.00 95 ARG A CA 1
ATOM 720 C C . ARG A 1 95 ? -7.914 5.423 12.633 1.00 93.00 95 ARG A C 1
ATOM 722 O O . ARG A 1 95 ? -6.980 4.893 12.031 1.00 93.00 95 ARG A O 1
ATOM 729 N N . ALA A 1 96 ? -8.025 6.748 12.730 1.00 91.44 96 ALA A N 1
ATOM 730 C CA . ALA A 1 96 ? -7.025 7.664 12.194 1.00 91.44 96 ALA A CA 1
ATOM 731 C C . ALA A 1 96 ? -5.657 7.456 12.859 1.00 91.44 96 ALA A C 1
ATOM 733 O O . ALA A 1 96 ? -4.649 7.426 12.158 1.00 91.44 96 ALA A O 1
ATOM 734 N N . ALA A 1 97 ? -5.602 7.251 14.178 1.00 92.25 97 ALA A N 1
ATOM 735 C CA . ALA A 1 97 ? -4.356 6.943 14.878 1.00 92.25 97 ALA A CA 1
ATOM 736 C C . ALA A 1 97 ? -3.731 5.616 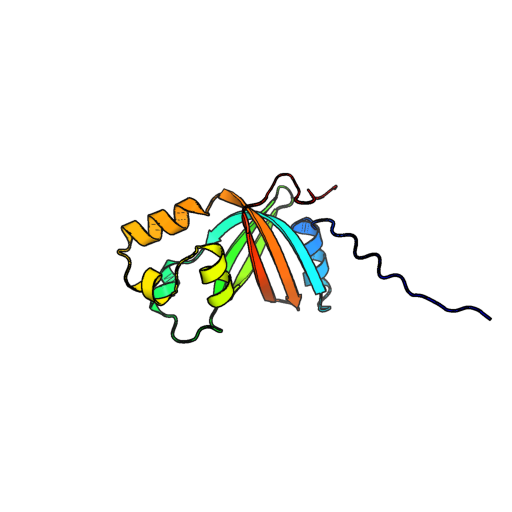14.405 1.00 92.25 97 ALA A C 1
ATOM 738 O O . ALA A 1 97 ? -2.519 5.556 14.197 1.00 92.25 97 ALA A O 1
ATOM 739 N N . VAL A 1 98 ? -4.534 4.571 14.166 1.00 91.94 98 VAL A N 1
ATOM 740 C CA . VAL A 1 98 ? -4.060 3.304 13.574 1.00 91.94 98 VAL A CA 1
ATOM 741 C C . VAL A 1 98 ? -3.509 3.524 12.166 1.00 91.94 98 VAL A C 1
ATOM 743 O O . VAL A 1 98 ? -2.403 3.073 11.876 1.00 91.94 98 VAL A O 1
ATOM 746 N N . ARG A 1 99 ? -4.219 4.277 11.316 1.00 92.44 99 ARG A N 1
ATOM 747 C CA . ARG A 1 99 ? -3.729 4.667 9.985 1.00 92.44 99 ARG A CA 1
ATOM 748 C C . ARG A 1 99 ? -2.380 5.385 10.088 1.00 92.44 99 ARG A C 1
ATOM 750 O O . ARG A 1 99 ? -1.437 5.024 9.390 1.00 92.44 99 ARG A O 1
ATOM 757 N N . TRP A 1 100 ? -2.257 6.356 10.990 1.00 90.62 100 TRP A N 1
ATOM 758 C CA . TRP A 1 100 ? -1.022 7.120 11.182 1.00 90.62 100 TRP A CA 1
ATOM 759 C C . TRP A 1 100 ? 0.156 6.286 11.680 1.00 90.62 100 TRP A C 1
ATOM 761 O O . TRP A 1 100 ? 1.290 6.612 11.350 1.00 90.62 100 TRP A O 1
ATOM 771 N N . ARG A 1 101 ? -0.085 5.200 12.422 1.00 88.62 101 ARG A N 1
ATOM 772 C CA . ARG A 1 101 ? 0.982 4.296 12.880 1.00 88.62 101 ARG A CA 1
ATOM 773 C C . ARG A 1 101 ? 1.678 3.543 11.753 1.00 88.62 101 ARG A C 1
ATOM 775 O O . ARG A 1 101 ? 2.779 3.067 11.977 1.00 88.62 101 ARG A O 1
ATOM 782 N N . VAL A 1 102 ? 1.033 3.375 10.601 1.00 87.56 102 VAL A N 1
ATOM 783 C CA . VAL A 1 102 ? 1.598 2.622 9.468 1.00 87.56 102 VAL A CA 1
ATOM 784 C C . VAL A 1 102 ? 1.937 3.509 8.277 1.00 87.56 102 VAL A C 1
ATOM 786 O O . VAL A 1 102 ? 2.752 3.127 7.439 1.00 87.56 102 VAL A O 1
ATOM 789 N N . LEU A 1 103 ? 1.337 4.698 8.193 1.00 89.44 103 LEU A N 1
ATOM 790 C CA . LEU A 1 103 ? 1.690 5.676 7.174 1.00 89.44 103 LEU A CA 1
ATOM 791 C C . LEU A 1 103 ? 3.134 6.149 7.349 1.00 89.44 103 LEU A C 1
ATOM 793 O O . LEU A 1 103 ? 3.586 6.429 8.454 1.00 89.44 103 LEU A O 1
ATOM 797 N N . LEU A 1 104 ? 3.834 6.278 6.223 1.00 87.19 104 LEU A N 1
ATOM 798 C CA . LEU A 1 104 ? 5.231 6.710 6.129 1.00 87.19 104 LEU A CA 1
ATOM 799 C C . LEU A 1 104 ? 6.236 5.797 6.848 1.00 87.19 104 LEU A C 1
ATOM 801 O O . LEU A 1 104 ? 7.421 6.124 6.906 1.00 87.19 104 LEU A O 1
ATOM 805 N N . GLU A 1 105 ? 5.812 4.633 7.342 1.00 85.62 105 GLU A N 1
ATOM 806 C CA . GLU A 1 105 ? 6.743 3.599 7.773 1.00 85.62 105 GLU A CA 1
ATOM 807 C C . GLU A 1 105 ? 7.315 2.870 6.555 1.00 85.62 105 GLU A C 1
ATOM 809 O O . GLU A 1 105 ? 6.617 2.616 5.566 1.00 85.62 105 GLU A O 1
ATOM 814 N N . GLN A 1 106 ? 8.594 2.493 6.634 1.00 89.88 106 GLN A N 1
ATOM 815 C CA . GLN A 1 106 ? 9.151 1.565 5.658 1.00 89.88 106 GLN A CA 1
ATOM 816 C C . GLN A 1 106 ? 8.472 0.205 5.810 1.00 89.88 106 GLN A C 1
ATOM 818 O O . GLN A 1 106 ? 8.411 -0.368 6.902 1.00 89.88 106 GLN A O 1
ATOM 823 N N . CYS A 1 107 ? 7.991 -0.325 4.696 1.00 91.75 107 CYS A N 1
ATOM 824 C CA . CYS A 1 107 ? 7.286 -1.585 4.605 1.00 91.75 107 CYS A CA 1
ATOM 825 C C . CYS A 1 107 ? 7.877 -2.464 3.501 1.00 91.75 107 CYS A C 1
ATOM 827 O O . CYS A 1 107 ? 8.483 -1.987 2.539 1.00 91.75 107 CYS A O 1
ATOM 829 N N . SER A 1 108 ? 7.689 -3.766 3.678 1.00 93.38 108 SER A N 1
ATOM 830 C CA . SER A 1 108 ? 8.004 -4.803 2.706 1.00 93.38 108 SER A CA 1
ATOM 831 C C . SER A 1 108 ? 6.683 -5.441 2.292 1.00 93.38 108 SER A C 1
ATOM 833 O O . SER A 1 108 ? 5.958 -5.990 3.131 1.00 93.38 108 SER A O 1
ATOM 835 N N . ALA A 1 109 ? 6.337 -5.308 1.013 1.00 94.44 109 ALA A N 1
ATOM 836 C CA . ALA A 1 109 ? 5.080 -5.779 0.453 1.00 94.44 109 ALA A CA 1
ATOM 837 C C . ALA A 1 109 ? 5.339 -6.800 -0.656 1.00 94.44 109 ALA A C 1
ATOM 839 O O . ALA A 1 109 ? 6.106 -6.534 -1.580 1.00 94.44 109 ALA A O 1
ATOM 840 N N . LYS A 1 110 ? 4.672 -7.956 -0.598 1.00 95.56 110 LYS A N 1
ATOM 841 C CA . LYS A 1 110 ? 4.617 -8.888 -1.733 1.00 95.56 110 LYS A CA 1
ATOM 842 C C . LYS A 1 110 ? 3.376 -8.584 -2.543 1.00 95.56 110 LYS A C 1
ATOM 844 O O . LYS A 1 110 ? 2.290 -8.470 -1.982 1.00 95.56 110 LYS A O 1
ATOM 849 N N . LEU A 1 111 ? 3.544 -8.474 -3.849 1.00 96.06 111 LEU A N 1
ATOM 850 C CA . LEU A 1 111 ? 2.516 -8.071 -4.790 1.00 96.06 111 LEU A CA 1
ATOM 851 C C . LEU A 1 111 ? 2.296 -9.170 -5.830 1.00 96.06 111 LEU A C 1
ATOM 853 O O . LEU A 1 111 ? 3.261 -9.747 -6.335 1.00 96.06 111 LEU A O 1
ATOM 857 N N . ALA A 1 112 ? 1.038 -9.406 -6.186 1.00 96.19 112 ALA A N 1
ATOM 858 C CA . ALA A 1 112 ? 0.645 -10.068 -7.424 1.00 96.19 112 ALA A CA 1
ATOM 859 C C . ALA A 1 112 ? 0.107 -9.013 -8.394 1.00 96.19 112 ALA A C 1
ATOM 861 O O . ALA A 1 112 ? -0.786 -8.241 -8.045 1.00 96.19 112 ALA A O 1
ATOM 862 N N . GLY A 1 113 ? 0.653 -8.967 -9.604 1.00 94.25 113 GLY A N 1
ATOM 863 C CA . GLY A 1 113 ? 0.240 -8.034 -10.645 1.00 94.25 113 GLY A CA 1
ATOM 864 C C . GLY A 1 113 ? -0.375 -8.748 -11.834 1.00 94.25 113 GLY A C 1
ATOM 865 O O . GLY A 1 113 ? 0.139 -9.762 -12.297 1.00 94.25 113 GLY A O 1
ATOM 866 N N . THR A 1 114 ? -1.476 -8.209 -12.344 1.00 92.44 114 THR A N 1
ATOM 867 C CA . THR A 1 114 ? -2.044 -8.524 -13.661 1.00 92.44 114 THR A CA 1
ATOM 868 C C . THR A 1 114 ? -2.788 -7.283 -14.123 1.00 92.44 114 THR A C 1
ATOM 870 O O . THR A 1 114 ? -3.703 -6.837 -13.436 1.00 92.44 114 THR A O 1
ATOM 873 N N . SER A 1 115 ? -2.376 -6.687 -15.245 1.00 88.81 115 SER A N 1
ATOM 874 C CA . SER A 1 115 ? -2.877 -5.370 -15.661 1.00 88.81 115 SER A CA 1
ATOM 875 C C . SER A 1 115 ? -4.412 -5.315 -15.709 1.00 88.81 115 SER A C 1
ATOM 877 O O . SER A 1 115 ? -5.025 -6.238 -16.248 1.00 88.81 115 SER A O 1
ATOM 879 N N . PRO A 1 116 ? -5.051 -4.260 -15.164 1.00 88.38 116 PRO A N 1
ATOM 880 C CA . PRO A 1 116 ? -4.471 -3.071 -14.519 1.00 88.38 116 PRO A CA 1
ATOM 881 C C . PRO A 1 116 ? -4.338 -3.189 -12.985 1.00 88.38 116 PRO A C 1
ATOM 883 O O . PRO A 1 116 ? -4.165 -2.186 -12.294 1.00 88.38 116 PRO A O 1
ATOM 886 N N . ARG A 1 117 ? -4.485 -4.391 -12.421 1.00 92.88 117 ARG A N 1
ATOM 887 C CA . ARG A 1 117 ? -4.646 -4.624 -10.983 1.00 92.88 117 ARG A CA 1
ATOM 888 C C . ARG A 1 117 ? -3.345 -5.084 -10.326 1.00 92.88 117 ARG A C 1
ATOM 890 O O . ARG A 1 117 ? -2.635 -5.954 -10.829 1.00 92.88 117 ARG A O 1
ATOM 897 N N . LEU A 1 118 ? -3.081 -4.527 -9.150 1.00 96.12 118 LEU A N 1
ATOM 898 C CA . LEU A 1 118 ? -2.039 -4.973 -8.232 1.00 96.12 118 LEU A CA 1
ATOM 899 C C . LEU A 1 118 ? -2.682 -5.342 -6.906 1.00 96.12 118 LEU A C 1
ATOM 901 O O . LEU A 1 118 ? -3.399 -4.528 -6.323 1.00 96.12 118 LEU A O 1
ATOM 905 N N . LEU A 1 119 ? -2.412 -6.556 -6.448 1.00 96.81 119 LEU A N 1
ATOM 906 C CA . LEU A 1 119 ? -2.899 -7.096 -5.189 1.00 96.81 119 LEU A CA 1
ATOM 907 C C . LEU A 1 119 ? -1.752 -7.261 -4.212 1.00 96.81 119 LEU A C 1
ATOM 909 O O . LEU A 1 119 ? -0.718 -7.835 -4.551 1.00 96.81 119 LEU A O 1
ATOM 913 N N . VAL A 1 120 ? -1.951 -6.778 -2.992 1.00 96.62 120 VAL A N 1
ATOM 914 C CA . VAL A 1 120 ? -1.037 -7.017 -1.881 1.00 96.62 120 VAL A CA 1
ATOM 915 C C . VAL A 1 120 ? -1.311 -8.409 -1.331 1.00 96.62 120 VAL A C 1
ATOM 917 O O . VAL A 1 120 ? -2.410 -8.698 -0.876 1.00 96.62 120 VAL A O 1
ATOM 920 N N . LEU A 1 121 ? -0.304 -9.272 -1.377 1.00 95.94 121 LEU A N 1
ATOM 921 C CA . LEU A 1 121 ? -0.365 -10.626 -0.830 1.00 95.94 121 LEU A CA 1
ATOM 922 C C . LEU A 1 121 ? 0.069 -10.658 0.633 1.00 95.94 121 LEU A C 1
ATOM 924 O O . LEU A 1 121 ? -0.463 -11.422 1.425 1.00 95.94 121 LEU A O 1
ATOM 928 N N . THR A 1 122 ? 1.070 -9.847 0.980 1.00 95.06 122 THR A N 1
ATOM 929 C CA . THR A 1 122 ? 1.560 -9.693 2.352 1.00 95.06 122 THR A CA 1
ATOM 930 C C . THR A 1 122 ? 2.045 -8.270 2.549 1.00 95.06 122 THR A C 1
ATOM 932 O O . THR A 1 122 ? 2.709 -7.734 1.657 1.00 95.06 122 THR A O 1
ATOM 935 N N . LEU A 1 123 ? 1.814 -7.705 3.730 1.00 94.44 123 LEU A N 1
ATOM 936 C CA . LEU A 1 123 ? 2.344 -6.410 4.139 1.00 94.44 123 LEU A CA 1
ATOM 937 C C . LEU A 1 123 ? 2.942 -6.531 5.538 1.00 94.44 123 LEU A C 1
ATOM 939 O O . LEU A 1 123 ? 2.296 -7.037 6.449 1.00 94.44 123 LEU A O 1
ATOM 943 N N . ARG A 1 124 ? 4.172 -6.054 5.716 1.00 92.62 124 ARG A N 1
ATOM 944 C CA . ARG A 1 124 ? 4.786 -5.936 7.041 1.00 92.62 124 ARG A CA 1
ATOM 945 C C . ARG A 1 124 ? 5.714 -4.740 7.119 1.00 92.62 124 ARG A C 1
ATOM 947 O O . ARG A 1 124 ? 6.209 -4.264 6.095 1.00 92.62 124 ARG A O 1
ATOM 954 N N . ARG A 1 125 ? 6.023 -4.315 8.343 1.00 91.25 125 ARG A N 1
ATOM 955 C CA . ARG A 1 125 ? 7.108 -3.364 8.587 1.00 91.25 125 ARG A CA 1
ATOM 956 C C . ARG A 1 125 ? 8.426 -3.927 8.042 1.00 91.25 125 ARG A C 1
ATOM 958 O O . ARG A 1 125 ? 8.724 -5.118 8.199 1.00 91.25 125 ARG A O 1
ATOM 965 N N . ALA A 1 126 ? 9.191 -3.068 7.380 1.00 88.19 126 ALA A N 1
ATOM 966 C CA . ALA A 1 126 ? 10.524 -3.404 6.921 1.00 88.19 126 ALA A CA 1
ATOM 967 C C . ALA A 1 126 ? 11.456 -3.624 8.120 1.00 88.19 126 ALA A C 1
ATOM 969 O O . ALA A 1 126 ? 11.339 -2.992 9.170 1.00 88.19 126 ALA A O 1
ATOM 970 N N . SER A 1 127 ? 12.394 -4.538 7.945 1.00 86.12 127 SER A N 1
ATOM 971 C CA . SER A 1 127 ? 13.439 -4.902 8.888 1.00 86.12 127 SER A CA 1
ATOM 972 C C . SER A 1 127 ? 14.807 -4.652 8.250 1.00 86.12 127 SER A C 1
ATOM 974 O O . SER A 1 127 ? 14.911 -4.622 7.025 1.00 86.12 127 SER A O 1
ATOM 976 N N . PRO A 1 128 ? 15.889 -4.543 9.036 1.00 81.00 128 PRO A N 1
ATOM 977 C CA . PRO A 1 128 ? 17.240 -4.424 8.481 1.00 81.00 128 PRO A CA 1
ATOM 978 C C . PRO A 1 128 ? 17.678 -5.617 7.613 1.00 81.00 128 PRO A C 1
ATOM 980 O O . PRO A 1 128 ? 18.636 -5.497 6.859 1.00 81.00 128 PRO A O 1
ATOM 983 N N . ALA A 1 129 ? 17.003 -6.767 7.732 1.00 81.56 129 ALA A N 1
ATOM 984 C CA . ALA A 1 129 ? 17.256 -7.949 6.912 1.00 81.56 129 ALA A CA 1
ATOM 985 C C . ALA A 1 129 ? 16.514 -7.914 5.565 1.00 81.56 129 ALA A C 1
ATOM 987 O O . ALA A 1 129 ? 16.703 -8.810 4.741 1.00 81.56 129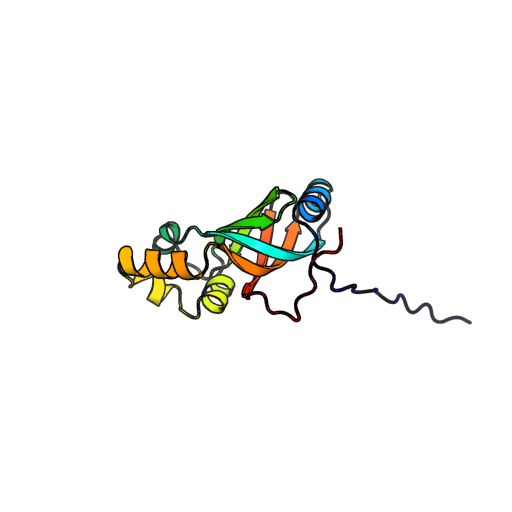 ALA A O 1
ATOM 988 N N . ASP A 1 130 ? 15.647 -6.920 5.348 1.00 78.00 130 ASP A N 1
ATOM 989 C CA . ASP A 1 130 ? 14.942 -6.785 4.085 1.00 78.00 130 ASP A CA 1
ATOM 990 C C . ASP A 1 130 ? 15.893 -6.345 2.967 1.00 78.00 130 ASP A C 1
ATOM 992 O O . ASP A 1 130 ? 16.685 -5.416 3.147 1.00 78.00 130 ASP A O 1
ATOM 996 N N . PRO A 1 131 ? 15.823 -7.005 1.801 1.00 70.56 131 PRO A N 1
ATOM 997 C CA . PRO A 1 131 ? 16.645 -6.653 0.662 1.00 70.56 131 PRO A CA 1
ATOM 998 C C . PRO A 1 131 ? 16.213 -5.280 0.152 1.00 70.56 131 PRO A C 1
ATOM 1000 O O . PRO A 1 131 ? 15.127 -5.125 -0.403 1.00 70.56 131 PRO A O 1
ATOM 1003 N N . ILE A 1 132 ? 17.081 -4.290 0.331 1.00 68.12 132 ILE A N 1
ATOM 1004 C CA . ILE A 1 132 ? 16.895 -2.959 -0.242 1.00 68.12 132 ILE A CA 1
ATOM 1005 C C . ILE A 1 132 ? 17.095 -3.085 -1.761 1.00 68.12 132 ILE A C 1
ATOM 1007 O O . ILE A 1 132 ? 18.050 -3.750 -2.181 1.00 68.12 132 ILE A O 1
ATOM 1011 N N . PRO A 1 133 ? 16.225 -2.490 -2.597 1.00 63.06 133 PRO A N 1
ATOM 1012 C CA . PRO A 1 133 ? 16.420 -2.493 -4.038 1.00 63.06 133 PRO A CA 1
ATOM 1013 C C . PRO A 1 133 ? 17.803 -1.918 -4.369 1.00 63.06 133 PRO A C 1
ATOM 1015 O O . PRO A 1 133 ? 18.147 -0.817 -3.938 1.00 63.06 133 PRO A O 1
ATOM 1018 N N . LEU A 1 134 ? 18.610 -2.684 -5.101 1.00 61.81 134 LEU A N 1
ATOM 1019 C CA . LEU A 1 134 ? 19.831 -2.184 -5.724 1.00 61.81 134 LEU A CA 1
ATOM 1020 C C . LEU A 1 134 ? 19.424 -1.744 -7.130 1.00 61.81 134 LEU A C 1
ATOM 1022 O O . LEU A 1 134 ? 18.946 -2.568 -7.911 1.00 61.81 134 LEU A O 1
ATOM 1026 N N . TYR A 1 135 ? 19.510 -0.443 -7.383 1.00 56.94 135 TYR A N 1
ATOM 1027 C CA . TYR A 1 135 ? 19.065 0.194 -8.623 1.00 56.94 135 TYR A CA 1
ATOM 1028 C C . TYR A 1 135 ? 20.072 -0.009 -9.749 1.00 56.94 135 TYR A C 1
ATOM 1030 O O . TYR A 1 135 ? 21.290 0.071 -9.463 1.00 56.94 135 TYR A O 1
#

pLDDT: mean 85.92, std 16.32, range [32.81, 96.94]

Radius of gyration: 16.52 Å; chains: 1; bounding box: 42×46×38 Å

Foldseek 3Di:
DDDPPPPPPPVLAADALVRVVVVLVVQDKDKGKHWFFWADWPLVCLLVDDDQQAWTWTWTDDPVGIDIATEGQVQVCVALVHHSVVSNVDDPVVNVVSRVVRGRFTKMFMWIHGPPHIYTPHIYGDDPPRRHHDD

Secondary structure (DSSP, 8-state):
-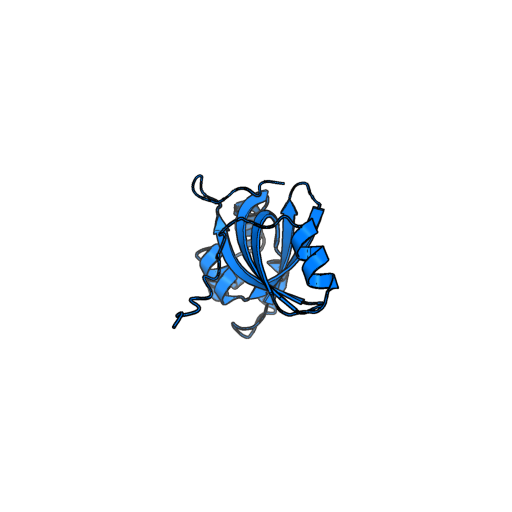-----------PPBPHHHHHHHHHT---EEEEEEEEEEEE-GGGGGG--STT-EEEEEEEETTEEEEEEEEHHHHHHHHTS-HHHHHHS-HHHHHHHHHHHTT-EEEEEEEEETTEEEEEEEEE--TTS-----

Organism: NCBI:txid40085